Protein AF-A0A8T3QE30-F1 (afdb_monomer_lite)

pLDDT: mean 87.31, std 9.35, range [43.22, 94.88]

Foldseek 3Di:
DDFDWFWFPDWDCDPNWIKTKGFPVPCPPDDQQWKKFWAFPVRDGQFIWGFHDWDDDPPNGITITTIGTPGDGPDPRRTTTMTTDD

Sequence (86 aa):
MSEQLIPIEEVLYVFESWTLMVKSDFSHFLESGSELLLFDSAKQEVGKAKLNRLLSSRNPNINPFEITVIEKPQDFKQVKFFKVIY

Radius of gyration: 11.67 Å; chains: 1; bounding box: 30×21×31 Å

Structure (mmCIF, N/CA/C/O backbone):
data_AF-A0A8T3QE30-F1
#
_entry.id   AF-A0A8T3QE30-F1
#
loop_
_atom_site.group_PDB
_atom_site.id
_atom_site.type_symbol
_atom_site.label_atom_id
_atom_site.label_alt_id
_atom_site.label_comp_id
_atom_site.label_asym_id
_atom_site.label_entity_id
_atom_site.label_seq_id
_atom_site.pdbx_PDB_ins_code
_atom_site.Cartn_x
_atom_site.Cartn_y
_atom_site.Cartn_z
_atom_site.occupancy
_atom_site.B_iso_or_equiv
_atom_site.auth_seq_id
_atom_site.auth_comp_id
_atom_site.auth_asym_id
_atom_site.auth_atom_id
_atom_site.pdbx_PDB_model_num
ATOM 1 N N . MET A 1 1 ? 17.977 -0.943 10.407 1.00 47.53 1 MET A N 1
ATOM 2 C CA . MET A 1 1 ? 17.456 0.037 9.430 1.00 47.53 1 MET A CA 1
ATOM 3 C C . MET A 1 1 ? 16.228 0.673 10.050 1.00 47.53 1 MET A C 1
ATOM 5 O O . MET A 1 1 ? 15.461 -0.041 10.679 1.00 47.53 1 MET A O 1
ATOM 9 N N . SER A 1 2 ? 16.134 2.000 10.019 1.00 43.22 2 SER A N 1
ATOM 10 C CA . SER A 1 2 ? 15.134 2.783 10.752 1.00 43.22 2 SER A CA 1
ATOM 11 C C . SER A 1 2 ? 13.702 2.403 10.377 1.00 43.22 2 SER A C 1
ATOM 13 O O . SER A 1 2 ? 13.377 2.274 9.201 1.00 43.22 2 SER A O 1
ATOM 15 N N . GLU A 1 3 ? 12.862 2.249 11.398 1.00 62.72 3 GLU A N 1
ATOM 16 C CA . GLU A 1 3 ? 11.439 1.906 11.340 1.00 62.72 3 GLU A CA 1
ATOM 17 C C . GLU A 1 3 ? 10.594 3.039 10.733 1.00 62.72 3 GLU A C 1
ATOM 19 O O . GLU A 1 3 ? 9.789 3.674 11.413 1.00 62.72 3 GLU A O 1
ATOM 24 N N . GLN A 1 4 ? 10.814 3.365 9.462 1.00 84.00 4 GLN A N 1
ATOM 25 C CA . GLN A 1 4 ? 10.164 4.511 8.842 1.00 84.00 4 GLN A CA 1
ATOM 26 C C . GLN A 1 4 ? 8.777 4.137 8.313 1.00 84.00 4 GLN A C 1
ATOM 28 O O . GLN A 1 4 ? 8.634 3.249 7.477 1.00 84.00 4 GLN A O 1
ATOM 33 N N . LEU A 1 5 ? 7.758 4.853 8.795 1.00 91.56 5 LEU A N 1
ATOM 34 C CA . LEU A 1 5 ? 6.429 4.851 8.193 1.00 91.56 5 LEU A CA 1
ATOM 35 C C . LEU A 1 5 ? 6.480 5.585 6.855 1.00 91.56 5 LEU A C 1
ATOM 37 O O . LEU A 1 5 ? 6.882 6.750 6.790 1.00 91.56 5 LEU A O 1
ATOM 41 N N . ILE A 1 6 ? 6.056 4.903 5.801 1.00 93.00 6 ILE A N 1
ATOM 42 C CA . ILE A 1 6 ? 6.054 5.414 4.436 1.00 93.00 6 ILE A CA 1
ATOM 43 C C . ILE A 1 6 ? 4.663 5.959 4.129 1.00 93.00 6 ILE A C 1
ATOM 45 O O . ILE A 1 6 ? 3.685 5.228 4.309 1.00 93.00 6 ILE A O 1
ATOM 49 N N . PRO A 1 7 ? 4.543 7.223 3.690 1.00 93.75 7 PRO A N 1
ATOM 50 C CA . PRO A 1 7 ? 3.252 7.802 3.355 1.00 93.75 7 PRO A CA 1
ATOM 51 C C . PRO A 1 7 ? 2.667 7.170 2.089 1.00 93.75 7 PRO A C 1
ATOM 53 O O . PRO A 1 7 ? 3.372 6.910 1.114 1.00 93.75 7 PRO A O 1
ATOM 56 N N . ILE A 1 8 ? 1.353 6.974 2.111 1.00 94.31 8 ILE A N 1
ATOM 57 C CA . ILE A 1 8 ? 0.538 6.553 0.974 1.00 94.31 8 ILE A CA 1
ATOM 58 C C . ILE A 1 8 ? -0.243 7.775 0.509 1.00 94.31 8 ILE A C 1
ATOM 60 O O . ILE A 1 8 ? -0.967 8.391 1.291 1.00 94.31 8 ILE A O 1
ATOM 64 N N . GLU A 1 9 ? -0.105 8.120 -0.766 1.00 93.88 9 GLU A N 1
ATOM 65 C CA . GLU A 1 9 ? -0.855 9.225 -1.363 1.00 93.88 9 GLU A CA 1
ATOM 66 C C . GLU A 1 9 ? -2.326 8.837 -1.515 1.00 93.88 9 GLU A C 1
ATOM 68 O O . GLU A 1 9 ? -3.223 9.601 -1.158 1.00 93.88 9 GLU A O 1
ATOM 73 N N . GLU A 1 10 ? -2.579 7.617 -1.993 1.00 92.38 10 GLU A N 1
ATOM 74 C CA . GLU A 1 10 ? -3.929 7.116 -2.218 1.00 92.38 10 GLU A CA 1
ATOM 75 C C . GLU A 1 10 ? -4.000 5.585 -2.166 1.00 92.38 10 GLU A C 1
ATOM 77 O O . GLU A 1 10 ? -3.037 4.889 -2.487 1.00 92.38 10 GLU A O 1
ATOM 82 N N . VAL A 1 11 ? -5.163 5.063 -1.772 1.00 92.38 11 VAL A N 1
ATOM 83 C CA . VAL A 1 11 ? -5.489 3.634 -1.811 1.00 92.38 11 VAL A CA 1
ATOM 84 C C . VAL A 1 11 ? -6.647 3.439 -2.776 1.00 92.38 11 VAL A C 1
ATOM 86 O O . VAL A 1 11 ? -7.724 4.001 -2.578 1.00 92.38 11 VAL A O 1
ATOM 89 N N . LEU A 1 12 ? -6.430 2.637 -3.813 1.00 92.00 12 LEU A N 1
ATOM 90 C CA . LEU A 1 12 ? -7.399 2.386 -4.874 1.00 92.00 12 LEU A CA 1
ATOM 91 C C . LEU A 1 12 ? -7.781 0.907 -4.920 1.00 92.00 12 LEU A C 1
ATOM 93 O O . LEU A 1 12 ? -6.966 0.037 -4.618 1.00 92.00 12 LEU A O 1
ATOM 97 N N . TYR A 1 13 ? -9.011 0.624 -5.346 1.00 89.31 13 TYR A N 1
ATOM 98 C CA . TYR A 1 13 ? -9.435 -0.723 -5.719 1.00 89.31 13 TYR A CA 1
ATOM 99 C C . TYR A 1 13 ? -9.616 -0.781 -7.236 1.00 89.31 13 TYR A C 1
ATOM 101 O O . TYR A 1 13 ? -10.536 -0.165 -7.774 1.00 89.31 13 TYR A O 1
ATOM 109 N N . VAL A 1 14 ? -8.711 -1.467 -7.933 1.00 83.69 14 VAL A N 1
ATOM 110 C CA . VAL A 1 14 ? -8.645 -1.495 -9.401 1.00 83.69 14 VAL A CA 1
ATOM 111 C C . VAL A 1 14 ? -8.452 -2.932 -9.866 1.00 83.69 14 VAL A C 1
ATOM 113 O O . VAL A 1 14 ? -7.615 -3.648 -9.322 1.00 83.69 14 VAL A O 1
ATOM 116 N N . PHE A 1 15 ? -9.218 -3.360 -10.873 1.00 82.62 15 PHE A N 1
ATOM 117 C CA . PHE A 1 15 ? -9.151 -4.721 -11.431 1.00 82.62 15 PHE A CA 1
ATOM 118 C C . PHE A 1 15 ? -9.175 -5.810 -10.350 1.00 82.62 15 PHE A C 1
ATOM 120 O O . PHE A 1 15 ? -8.329 -6.697 -10.322 1.00 82.62 15 PHE A O 1
ATOM 127 N N . GLU A 1 16 ? -10.127 -5.689 -9.424 1.00 85.25 16 GLU A N 1
ATOM 128 C CA . GLU A 1 16 ? -10.320 -6.613 -8.299 1.00 85.25 16 GLU A CA 1
ATOM 129 C C . GLU A 1 16 ? -9.155 -6.676 -7.287 1.00 85.25 16 GLU A C 1
ATOM 131 O O . GLU A 1 16 ? -9.150 -7.521 -6.389 1.00 85.25 16 GLU A O 1
ATOM 136 N N . SER A 1 17 ? -8.203 -5.742 -7.366 1.00 87.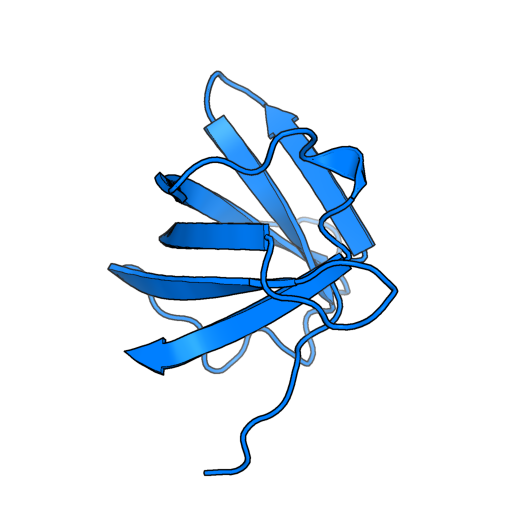38 17 SER A N 1
ATOM 137 C CA . SER A 1 17 ? -7.012 -5.679 -6.517 1.00 87.38 17 SER A CA 1
ATOM 138 C C . SER A 1 17 ? -6.913 -4.360 -5.747 1.00 87.38 17 SER A C 1
ATOM 140 O O . SER A 1 17 ? -7.355 -3.309 -6.214 1.00 87.38 17 SER A O 1
ATOM 142 N N . TRP A 1 18 ? -6.311 -4.403 -4.557 1.00 92.25 18 TRP A N 1
ATOM 143 C CA . TRP A 1 18 ? -5.971 -3.197 -3.803 1.00 92.25 18 TRP A CA 1
ATOM 144 C C . TRP A 1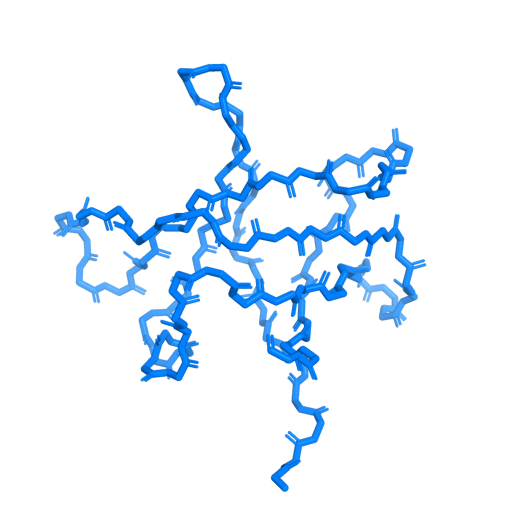 18 ? -4.617 -2.665 -4.265 1.00 92.25 18 TRP A C 1
ATOM 146 O O . TRP A 1 18 ? -3.646 -3.412 -4.347 1.00 92.25 18 TRP A O 1
ATOM 156 N N . THR A 1 19 ? -4.549 -1.370 -4.552 1.00 93.56 19 THR A N 1
ATOM 157 C CA . THR A 1 19 ? -3.339 -0.689 -5.017 1.00 93.56 19 THR A CA 1
ATOM 158 C C . THR A 1 19 ? -3.006 0.476 -4.095 1.00 93.56 19 THR A C 1
ATOM 160 O O . THR A 1 19 ? -3.858 1.325 -3.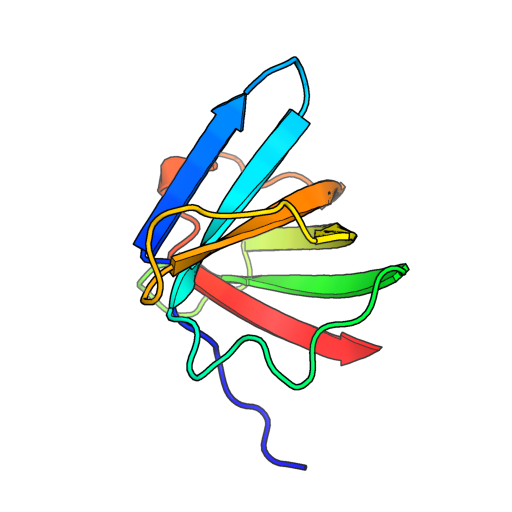830 1.00 93.56 19 THR A O 1
ATOM 163 N N . LEU A 1 20 ? -1.762 0.530 -3.625 1.00 93.88 20 LEU A N 1
ATOM 164 C CA . LEU A 1 20 ? -1.208 1.659 -2.882 1.00 93.88 20 LEU A CA 1
ATOM 165 C C . LEU A 1 20 ? -0.462 2.581 -3.847 1.00 93.88 20 LEU A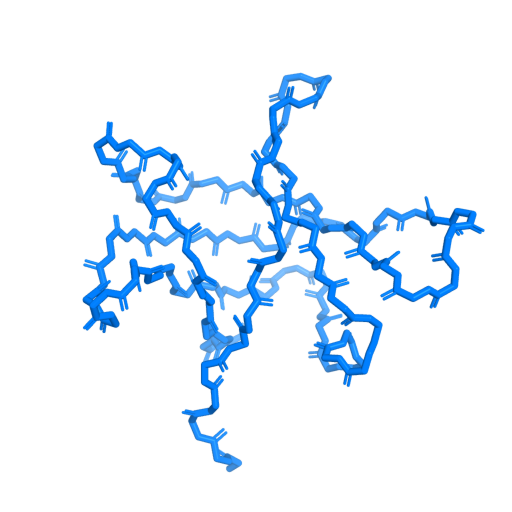 C 1
ATOM 167 O O . LEU A 1 20 ? 0.448 2.140 -4.544 1.00 93.88 20 LEU A O 1
ATOM 171 N N . MET A 1 21 ? -0.821 3.859 -3.865 1.00 93.94 21 MET A N 1
ATOM 172 C CA . MET A 1 21 ? -0.130 4.896 -4.627 1.00 93.94 21 MET A CA 1
ATOM 173 C C . MET A 1 21 ? 0.911 5.550 -3.722 1.00 93.94 21 MET A C 1
ATOM 175 O O . MET A 1 21 ? 0.559 6.195 -2.734 1.00 93.94 21 MET A O 1
ATOM 179 N N . VAL A 1 22 ? 2.193 5.382 -4.033 1.00 93.06 22 VAL A N 1
ATOM 180 C CA . VAL A 1 22 ? 3.292 5.818 -3.159 1.00 93.06 22 VAL A CA 1
ATOM 181 C C . VAL A 1 22 ? 4.277 6.667 -3.946 1.00 93.06 22 VAL A C 1
ATOM 183 O O . VAL A 1 22 ? 4.534 6.403 -5.119 1.00 93.06 22 VAL A O 1
ATOM 186 N N . LYS A 1 23 ? 4.854 7.687 -3.308 1.00 90.25 23 LYS A N 1
ATOM 187 C CA . LYS A 1 23 ? 5.911 8.497 -3.924 1.00 90.25 23 LYS A CA 1
ATOM 188 C C . LYS A 1 23 ? 7.137 7.652 -4.283 1.00 90.25 23 LYS A C 1
ATOM 190 O O . LYS A 1 23 ? 7.589 6.839 -3.476 1.00 90.25 23 LYS A O 1
ATOM 195 N N . SER A 1 24 ? 7.701 7.887 -5.467 1.00 86.38 24 SER A N 1
ATOM 196 C CA . SER A 1 24 ? 8.828 7.109 -6.003 1.00 86.38 24 SER A CA 1
ATOM 197 C C . SER A 1 24 ? 10.044 7.064 -5.069 1.00 86.38 24 SER A C 1
ATOM 199 O O . SER A 1 24 ? 10.672 6.015 -4.966 1.00 86.38 24 SER A O 1
ATOM 201 N N . ASP A 1 25 ? 10.317 8.127 -4.309 1.00 85.31 25 ASP A N 1
ATOM 202 C CA . ASP A 1 25 ? 11.450 8.198 -3.367 1.00 85.31 25 ASP A CA 1
ATOM 203 C C . ASP A 1 25 ? 11.405 7.120 -2.264 1.00 85.31 25 ASP A C 1
ATOM 205 O O . ASP A 1 25 ? 12.426 6.780 -1.668 1.00 85.31 25 ASP A O 1
ATOM 209 N N . PHE A 1 26 ? 10.225 6.548 -2.001 1.00 81.56 26 PHE A N 1
ATOM 210 C CA . PHE A 1 26 ? 10.022 5.499 -0.998 1.00 81.56 26 PHE A CA 1
ATOM 211 C C . PHE A 1 26 ? 9.841 4.103 -1.603 1.00 81.56 26 PHE A C 1
ATOM 213 O O . PHE A 1 26 ? 9.433 3.176 -0.911 1.00 81.56 26 PHE A O 1
ATOM 220 N N . SER A 1 27 ? 10.105 3.944 -2.901 1.00 76.62 27 SER A N 1
ATOM 221 C CA . SER A 1 27 ? 9.860 2.686 -3.615 1.00 76.62 27 SER A CA 1
ATOM 222 C C . SER A 1 27 ? 11.076 1.772 -3.730 1.00 76.62 27 SER A C 1
ATOM 224 O O . SER A 1 27 ? 10.924 0.581 -3.981 1.00 76.62 27 SER A O 1
ATOM 226 N N . HIS A 1 28 ? 12.282 2.311 -3.539 1.00 75.31 28 HIS A N 1
ATOM 227 C CA . HIS A 1 28 ? 13.537 1.644 -3.909 1.00 75.31 28 HIS A CA 1
ATOM 228 C C . HIS A 1 28 ? 13.861 0.374 -3.108 1.00 75.31 28 HIS A C 1
ATOM 230 O O . HIS A 1 28 ? 14.722 -0.394 -3.520 1.00 75.31 28 HIS A O 1
ATOM 236 N N . PHE A 1 29 ? 13.205 0.169 -1.968 1.00 75.62 29 PHE A N 1
ATOM 237 C CA . PHE A 1 29 ? 13.424 -0.963 -1.061 1.00 75.62 29 PHE A CA 1
ATOM 238 C C . PHE A 1 29 ? 12.229 -1.928 -1.016 1.00 75.62 29 PHE A C 1
ATOM 240 O O . PHE A 1 29 ? 12.186 -2.801 -0.154 1.00 75.62 29 PHE A O 1
ATOM 247 N N . LEU A 1 30 ? 11.231 -1.743 -1.887 1.00 82.81 30 LEU A N 1
ATOM 248 C CA . LEU A 1 30 ? 10.034 -2.579 -1.918 1.00 82.81 30 LEU A CA 1
ATOM 249 C C . LEU A 1 30 ? 10.196 -3.702 -2.925 1.00 82.81 30 LEU A C 1
ATOM 251 O O . LEU A 1 30 ? 10.333 -3.463 -4.125 1.00 82.81 30 LEU A O 1
ATOM 255 N N . GLU A 1 31 ? 10.116 -4.930 -2.431 1.00 84.94 31 GLU A N 1
ATOM 256 C CA . GLU A 1 31 ? 10.212 -6.130 -3.246 1.00 84.94 31 GLU A CA 1
ATOM 257 C C . GLU A 1 31 ? 8.888 -6.895 -3.228 1.00 84.94 31 GLU A C 1
ATOM 259 O O . GLU A 1 31 ? 8.093 -6.835 -2.287 1.00 84.94 31 GLU A O 1
ATOM 264 N N . SER A 1 32 ? 8.613 -7.606 -4.322 1.00 87.50 32 SER A N 1
ATOM 265 C CA . SER A 1 32 ? 7.434 -8.471 -4.382 1.00 87.50 32 SER A CA 1
ATOM 266 C C . SER A 1 32 ? 7.572 -9.583 -3.350 1.00 87.50 32 SER A C 1
ATOM 268 O O . SER A 1 32 ? 8.605 -10.239 -3.266 1.00 87.50 32 SER A O 1
ATOM 270 N N . GLY A 1 33 ? 6.521 -9.792 -2.566 1.00 89.31 33 GLY A N 1
ATOM 271 C CA . GLY A 1 33 ? 6.526 -10.695 -1.426 1.00 89.31 33 GLY A CA 1
ATOM 272 C C . GLY A 1 33 ? 6.705 -10.007 -0.076 1.00 89.31 33 GLY A C 1
ATOM 273 O O . GLY A 1 33 ? 6.404 -10.659 0.923 1.00 89.31 33 GLY A O 1
ATOM 274 N N . SER A 1 34 ? 7.100 -8.729 -0.031 1.00 90.62 34 SER A N 1
ATOM 275 C CA . SER A 1 34 ? 7.268 -8.020 1.236 1.00 90.62 34 SER A CA 1
ATOM 276 C C . SER A 1 34 ? 5.964 -7.913 2.024 1.00 90.62 34 SER A C 1
ATOM 278 O O . SER A 1 34 ? 4.901 -7.621 1.465 1.00 90.62 34 SER A O 1
ATOM 280 N N . GLU A 1 35 ? 6.045 -8.106 3.334 1.00 92.94 35 GLU A N 1
ATOM 281 C CA . GLU A 1 35 ? 4.924 -7.905 4.247 1.00 92.94 35 GLU A CA 1
ATOM 282 C C . GLU A 1 35 ? 4.876 -6.461 4.748 1.00 92.94 35 GLU A C 1
ATOM 284 O O . GLU A 1 35 ? 5.889 -5.847 5.094 1.00 92.94 35 GLU A O 1
ATOM 289 N N . LEU A 1 36 ? 3.663 -5.916 4.777 1.00 93.19 36 LEU A N 1
ATOM 290 C CA . LEU A 1 36 ? 3.365 -4.529 5.087 1.00 93.19 36 LEU A CA 1
ATOM 291 C C . LEU A 1 36 ? 2.421 -4.470 6.289 1.00 93.19 36 LEU A C 1
ATOM 293 O O . LEU A 1 36 ? 1.334 -5.051 6.257 1.00 93.19 36 LEU A O 1
ATOM 297 N N . LEU A 1 37 ? 2.791 -3.705 7.313 1.00 93.88 37 LEU A N 1
ATOM 298 C CA . LEU A 1 37 ? 1.836 -3.214 8.309 1.00 93.88 37 LEU A CA 1
ATOM 299 C C . LEU A 1 37 ? 1.220 -1.917 7.791 1.00 93.88 37 LEU A C 1
ATOM 301 O O . LEU A 1 37 ? 1.945 -1.049 7.304 1.00 93.88 37 LEU A O 1
ATOM 305 N N . LEU A 1 38 ? -0.099 -1.787 7.891 1.00 94.00 38 LEU A N 1
ATOM 306 C CA . LEU A 1 38 ? -0.864 -0.629 7.432 1.00 94.00 38 LEU A CA 1
ATOM 307 C C . LEU A 1 38 ? -1.267 0.231 8.627 1.00 94.00 38 LEU A C 1
ATOM 309 O O . LEU A 1 38 ? -1.711 -0.295 9.647 1.00 94.00 38 LEU A O 1
ATOM 313 N N . PHE A 1 39 ? -1.157 1.550 8.480 1.00 94.50 39 PHE A N 1
ATOM 314 C CA . PHE A 1 39 ? -1.447 2.503 9.548 1.00 94.50 39 PHE A CA 1
ATOM 315 C C . PHE A 1 39 ? -2.368 3.624 9.082 1.00 94.50 39 PHE A C 1
ATOM 317 O O . PHE A 1 39 ? -2.341 4.026 7.912 1.00 94.50 39 PHE A O 1
ATOM 324 N N . ASP A 1 40 ? -3.150 4.158 10.014 1.00 93.56 40 ASP A N 1
ATOM 325 C CA . ASP A 1 40 ? -4.018 5.308 9.781 1.00 93.56 40 ASP A CA 1
ATOM 326 C C . ASP A 1 40 ? -3.302 6.666 9.923 1.00 93.56 40 ASP A C 1
ATOM 328 O O . ASP A 1 40 ? -2.096 6.749 10.170 1.00 93.56 40 ASP A O 1
ATOM 332 N N . SER A 1 41 ? -4.045 7.770 9.789 1.00 92.75 41 SER A N 1
ATOM 333 C CA . SER A 1 41 ? -3.513 9.126 10.001 1.00 92.75 41 SER A CA 1
ATOM 334 C C . SER A 1 41 ? -2.993 9.382 11.423 1.00 92.75 41 SER A C 1
ATOM 336 O O . SER A 1 41 ? -2.140 10.249 11.608 1.00 92.75 41 SER A O 1
ATOM 338 N N . ALA A 1 42 ? -3.499 8.648 12.418 1.00 93.06 42 ALA A N 1
ATOM 339 C CA . ALA A 1 42 ? -3.053 8.709 13.807 1.00 93.06 42 ALA A CA 1
ATOM 340 C C . ALA A 1 42 ? -1.847 7.789 14.081 1.00 93.06 42 ALA A C 1
ATOM 342 O O . ALA A 1 42 ? -1.365 7.743 15.214 1.00 93.06 42 ALA A O 1
ATOM 343 N N . LYS A 1 43 ? -1.321 7.111 13.047 1.00 92.75 43 LYS A N 1
ATOM 344 C CA . LYS A 1 43 ? -0.232 6.124 13.113 1.00 92.75 43 LYS A CA 1
ATOM 345 C C . LYS A 1 43 ? -0.592 4.882 13.937 1.00 92.75 43 LYS A C 1
ATOM 347 O O . LYS A 1 43 ? 0.303 4.228 14.470 1.00 92.75 43 LYS A O 1
ATOM 352 N N . GLN A 1 44 ? -1.876 4.551 14.048 1.00 91.62 44 GLN A N 1
ATOM 353 C CA . GLN A 1 44 ? -2.334 3.301 14.651 1.00 91.62 44 GLN A CA 1
ATOM 354 C C . GLN A 1 44 ? -2.345 2.191 13.602 1.00 91.62 44 GLN A C 1
ATOM 356 O O . GLN A 1 44 ? -2.697 2.439 12.450 1.00 91.62 44 GLN A O 1
ATOM 361 N N . GLU A 1 45 ? -1.933 0.982 13.987 1.00 92.25 45 GLU A N 1
ATOM 362 C CA . GLU A 1 45 ? -2.005 -0.191 13.110 1.00 92.25 45 GLU A CA 1
ATOM 363 C C . GLU A 1 45 ? -3.474 -0.532 12.839 1.00 92.25 45 GLU A C 1
ATOM 365 O O . GLU A 1 45 ? -4.267 -0.683 13.766 1.00 92.25 45 GLU A O 1
ATOM 370 N N . VAL A 1 46 ? -3.828 -0.652 11.560 1.00 92.06 46 VAL A N 1
ATOM 371 C CA . VAL A 1 46 ? -5.199 -0.946 11.113 1.00 92.06 46 VAL A CA 1
ATOM 372 C C . VAL A 1 46 ? -5.296 -2.205 10.258 1.00 92.06 46 VAL A C 1
ATOM 374 O O . VAL A 1 46 ? -6.399 -2.618 9.907 1.00 92.06 46 VAL A O 1
ATOM 377 N N . GLY A 1 47 ? -4.171 -2.823 9.896 1.00 92.31 47 GLY A N 1
ATOM 378 C CA . GLY A 1 47 ? -4.188 -4.070 9.143 1.00 92.31 47 GLY A CA 1
ATOM 379 C C . GLY A 1 47 ? -2.829 -4.491 8.606 1.00 92.31 47 GLY A C 1
ATOM 380 O O . GLY A 1 47 ? -1.807 -3.844 8.842 1.00 92.31 47 GLY A O 1
ATOM 381 N N . LYS A 1 48 ? -2.844 -5.583 7.841 1.00 93.81 48 LYS A N 1
ATOM 382 C CA . LYS A 1 48 ? -1.652 -6.191 7.240 1.00 93.81 48 LYS A CA 1
ATOM 383 C C . LYS A 1 48 ? -1.893 -6.529 5.781 1.00 93.81 48 LYS A C 1
ATOM 385 O O . LYS A 1 48 ? -2.980 -6.975 5.405 1.00 93.81 48 LYS A O 1
ATOM 390 N N . ALA A 1 49 ? -0.868 -6.370 4.959 1.00 94.06 49 ALA A N 1
ATOM 391 C CA . ALA A 1 49 ? -0.909 -6.714 3.549 1.00 94.06 49 ALA A CA 1
ATOM 392 C C . ALA A 1 49 ? 0.414 -7.319 3.081 1.00 94.06 49 ALA A C 1
ATOM 394 O O . ALA A 1 49 ? 1.441 -7.188 3.735 1.00 94.06 49 ALA A O 1
ATOM 395 N N . LYS A 1 50 ? 0.383 -7.966 1.923 1.00 94.12 50 LYS A N 1
ATOM 396 C CA . LYS A 1 50 ? 1.556 -8.454 1.210 1.00 94.12 50 LYS A CA 1
ATOM 397 C C . LYS A 1 50 ? 1.673 -7.723 -0.110 1.00 94.12 50 LYS A C 1
ATOM 399 O O . LYS A 1 50 ? 0.689 -7.647 -0.846 1.00 94.12 50 LYS A O 1
ATOM 404 N N . LEU A 1 51 ? 2.856 -7.220 -0.428 1.00 93.31 51 LEU A N 1
ATOM 405 C CA . LEU A 1 51 ? 3.134 -6.651 -1.736 1.00 93.31 51 LEU A CA 1
ATOM 406 C C . LEU A 1 51 ? 3.143 -7.780 -2.768 1.00 93.31 51 LEU A C 1
ATOM 408 O O . LEU A 1 51 ? 3.941 -8.708 -2.672 1.00 93.31 51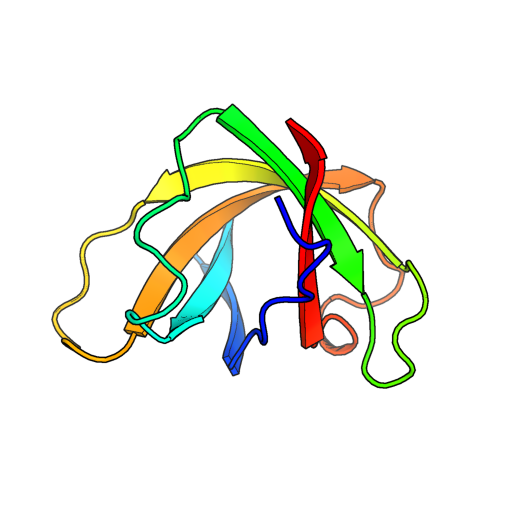 LEU A O 1
ATOM 412 N N . ASN A 1 52 ? 2.228 -7.726 -3.733 1.00 92.94 52 ASN A N 1
ATOM 413 C CA . ASN A 1 52 ? 2.120 -8.745 -4.772 1.00 92.94 52 ASN A CA 1
ATOM 414 C C . ASN A 1 52 ? 3.039 -8.417 -5.948 1.00 92.94 52 ASN A C 1
ATOM 416 O O . ASN A 1 52 ? 3.845 -9.242 -6.366 1.00 92.94 52 ASN A O 1
ATOM 420 N N . ARG A 1 53 ? 2.925 -7.191 -6.470 1.00 91.44 53 ARG A N 1
ATOM 421 C CA . ARG A 1 53 ? 3.733 -6.713 -7.594 1.00 91.44 53 ARG A CA 1
ATOM 422 C C . ARG A 1 53 ? 3.830 -5.196 -7.626 1.00 91.44 53 ARG A C 1
ATOM 424 O O . ARG A 1 53 ? 2.914 -4.484 -7.216 1.00 91.44 53 ARG A O 1
ATOM 431 N N . LEU A 1 54 ? 4.930 -4.719 -8.193 1.00 89.56 54 LEU A N 1
ATOM 432 C CA . LEU A 1 54 ? 5.107 -3.325 -8.573 1.00 89.56 54 LEU A CA 1
ATOM 433 C C . LEU A 1 54 ? 4.460 -3.114 -9.945 1.00 89.56 54 LEU A C 1
ATOM 435 O O . LEU A 1 54 ? 4.729 -3.863 -10.887 1.00 89.56 54 LEU A O 1
ATOM 439 N N . LEU A 1 55 ? 3.598 -2.109 -10.059 1.00 89.19 55 LEU A N 1
ATOM 440 C CA . LEU A 1 55 ? 2.942 -1.761 -11.314 1.00 89.19 55 LEU A CA 1
ATOM 441 C C . LEU A 1 55 ? 3.748 -0.681 -12.040 1.00 89.19 55 LEU A C 1
ATOM 443 O O . LEU A 1 55 ? 4.334 0.210 -11.424 1.00 89.19 55 LEU A O 1
ATOM 447 N N . SER A 1 56 ? 3.772 -0.742 -13.370 1.00 86.25 56 SER A N 1
ATOM 448 C CA . SER A 1 56 ? 4.417 0.292 -14.175 1.00 86.25 56 SER A CA 1
ATOM 449 C C . SER A 1 56 ? 3.594 1.582 -14.152 1.00 86.25 56 SER A C 1
ATOM 451 O O . SER A 1 56 ? 2.376 1.574 -14.330 1.00 86.25 56 SER A O 1
ATOM 453 N N . SER A 1 57 ? 4.269 2.712 -13.949 1.00 86.19 57 SER A N 1
ATOM 454 C CA . SER A 1 57 ? 3.652 4.038 -13.907 1.00 86.19 57 SER A CA 1
ATOM 455 C C . SER A 1 57 ? 4.204 4.92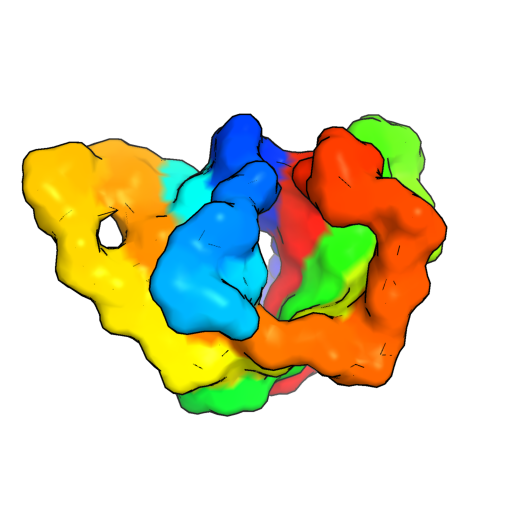7 -15.009 1.00 86.19 57 SER A C 1
ATOM 457 O O . SER A 1 57 ? 5.401 4.921 -15.289 1.00 86.19 57 SER A O 1
ATOM 459 N N . ARG A 1 58 ? 3.330 5.728 -15.627 1.00 90.19 58 ARG A N 1
ATOM 460 C CA . ARG A 1 58 ? 3.749 6.840 -16.499 1.00 90.19 58 ARG A CA 1
ATOM 461 C C . ARG A 1 58 ? 4.048 8.113 -15.709 1.00 90.19 58 ARG A C 1
ATOM 463 O O . ARG A 1 58 ? 4.641 9.034 -16.260 1.00 90.19 58 ARG A O 1
ATOM 470 N N . ASN A 1 59 ? 3.611 8.182 -14.451 1.00 89.88 59 ASN A N 1
ATOM 471 C CA . ASN A 1 59 ? 3.929 9.286 -13.560 1.00 89.88 59 ASN A CA 1
ATOM 472 C C . ASN A 1 59 ? 5.259 8.970 -12.856 1.00 89.88 59 ASN A C 1
ATOM 474 O O . ASN A 1 59 ? 5.285 8.053 -12.038 1.00 89.88 59 ASN A O 1
ATOM 478 N N . PRO A 1 60 ? 6.346 9.716 -13.122 1.00 87.50 60 PRO A N 1
ATOM 479 C CA . PRO A 1 60 ? 7.660 9.413 -12.553 1.00 87.50 60 PRO A CA 1
ATOM 480 C C . PRO A 1 60 ? 7.718 9.601 -11.032 1.00 87.50 60 PRO A C 1
ATOM 482 O O . PRO A 1 60 ? 8.630 9.087 -10.391 1.00 87.50 60 PRO A O 1
ATOM 485 N N . ASN A 1 61 ? 6.751 10.314 -10.449 1.00 91.06 61 ASN A N 1
ATOM 486 C CA . ASN A 1 61 ? 6.729 10.640 -9.027 1.00 91.06 61 ASN A CA 1
ATOM 487 C C . ASN A 1 61 ? 5.898 9.661 -8.193 1.00 91.06 61 ASN A C 1
ATOM 489 O O . ASN A 1 61 ? 5.932 9.760 -6.969 1.00 91.06 61 ASN A O 1
ATOM 493 N N . ILE A 1 62 ? 5.130 8.765 -8.826 1.00 90.94 62 ILE A N 1
ATOM 494 C CA . ILE A 1 62 ? 4.234 7.832 -8.139 1.00 90.94 62 ILE A CA 1
ATOM 495 C C . ILE A 1 62 ? 4.435 6.421 -8.673 1.00 90.94 62 ILE A C 1
ATOM 497 O O . ILE A 1 62 ? 4.220 6.169 -9.860 1.00 90.94 62 ILE A O 1
ATOM 501 N N . ASN A 1 63 ? 4.730 5.501 -7.761 1.00 92.25 63 ASN A N 1
ATOM 502 C CA . ASN A 1 63 ? 4.811 4.073 -8.010 1.00 92.25 63 ASN A CA 1
ATOM 503 C C . ASN A 1 63 ? 3.598 3.366 -7.374 1.00 92.25 63 ASN A C 1
ATOM 505 O O . ASN A 1 63 ? 3.425 3.416 -6.154 1.00 92.25 63 ASN A O 1
ATOM 509 N N . PRO A 1 64 ? 2.726 2.749 -8.192 1.00 93.25 64 PRO A N 1
ATOM 510 C CA . PRO A 1 64 ? 1.628 1.930 -7.716 1.00 93.25 64 PRO A CA 1
ATOM 511 C C . PRO A 1 64 ? 2.116 0.541 -7.290 1.00 93.25 64 PRO A C 1
ATOM 513 O O . PRO A 1 64 ? 2.815 -0.147 -8.038 1.00 93.25 64 PRO A O 1
ATOM 516 N N . PHE A 1 65 ? 1.684 0.100 -6.112 1.00 93.00 65 PHE A N 1
ATOM 517 C CA . PHE A 1 65 ? 1.947 -1.238 -5.589 1.00 93.00 65 PHE A CA 1
ATOM 518 C C . PHE A 1 65 ? 0.656 -2.006 -5.430 1.00 93.00 65 PHE A C 1
ATOM 520 O O . PHE A 1 65 ? -0.212 -1.617 -4.650 1.00 93.00 65 PHE A O 1
ATOM 527 N N . GLU A 1 66 ? 0.546 -3.121 -6.138 1.00 93.69 66 GLU A N 1
ATOM 528 C CA . GLU A 1 66 ? -0.545 -4.048 -5.907 1.00 93.69 66 GLU A CA 1
ATOM 529 C C . GLU A 1 66 ? -0.277 -4.830 -4.624 1.00 93.69 66 GLU A C 1
ATOM 531 O O . GLU A 1 66 ? 0.802 -5.406 -4.444 1.00 93.69 66 GLU A O 1
ATOM 536 N N . ILE A 1 67 ? -1.272 -4.872 -3.744 1.00 93.25 67 ILE A N 1
ATOM 537 C CA . ILE A 1 67 ? -1.200 -5.568 -2.469 1.00 93.25 67 ILE A CA 1
ATOM 538 C C . ILE A 1 67 ? -2.318 -6.604 -2.340 1.00 93.25 67 ILE A C 1
ATOM 540 O O . ILE A 1 67 ? -3.446 -6.417 -2.796 1.00 93.25 67 ILE A O 1
ATOM 544 N N . THR A 1 68 ? -2.008 -7.697 -1.653 1.00 90.56 68 THR A N 1
ATOM 545 C CA . THR A 1 68 ? -3.001 -8.645 -1.145 1.00 90.56 68 THR A CA 1
ATOM 546 C C . THR A 1 68 ? -3.199 -8.389 0.337 1.00 90.56 68 THR A C 1
ATOM 548 O O . THR A 1 68 ? -2.239 -8.364 1.100 1.00 90.56 68 THR A O 1
ATOM 551 N N . VAL A 1 69 ? -4.439 -8.194 0.764 1.00 83.88 69 VAL A N 1
ATOM 552 C CA . VAL A 1 69 ? -4.739 -7.882 2.163 1.00 83.88 69 VAL A CA 1
ATOM 553 C C . VAL A 1 69 ? -4.786 -9.177 2.967 1.00 83.88 69 VAL A C 1
ATOM 555 O O . VAL A 1 69 ? -5.571 -10.068 2.647 1.00 83.88 69 VAL A O 1
ATOM 558 N N . ILE A 1 70 ? -3.952 -9.262 4.004 1.00 78.69 70 ILE A N 1
ATOM 559 C CA . ILE A 1 70 ? -3.855 -10.408 4.919 1.00 78.69 70 ILE A CA 1
ATOM 560 C C . ILE A 1 70 ? -4.825 -10.208 6.090 1.00 78.69 70 ILE A C 1
ATOM 562 O O . ILE A 1 70 ? -5.594 -11.104 6.425 1.00 78.69 70 ILE A O 1
ATOM 566 N N . GLU A 1 71 ? -4.829 -9.007 6.673 1.00 82.00 71 GLU A N 1
ATOM 567 C CA . GLU A 1 71 ? -5.693 -8.614 7.788 1.00 82.00 71 GLU A CA 1
ATOM 568 C C . GLU A 1 71 ? -6.387 -7.298 7.428 1.00 82.00 71 GLU A C 1
ATOM 570 O O . GLU A 1 71 ? -5.727 -6.293 7.150 1.00 82.00 71 GLU A O 1
ATOM 575 N N . LYS A 1 72 ? -7.722 -7.330 7.336 1.00 73.69 72 LYS A N 1
ATOM 576 C CA . LYS A 1 72 ? -8.503 -6.244 6.733 1.00 73.69 72 LYS A CA 1
ATOM 577 C C . LYS A 1 72 ? -8.711 -5.074 7.705 1.00 73.69 72 LYS A C 1
ATOM 579 O O . LYS A 1 72 ? -9.240 -5.313 8.790 1.00 73.69 72 LYS A O 1
ATOM 584 N N . PRO A 1 73 ? -8.441 -3.822 7.289 1.00 73.25 73 PRO A N 1
ATOM 585 C CA . PRO A 1 73 ? -8.974 -2.656 7.983 1.00 73.25 73 PRO A CA 1
ATOM 586 C C . PRO A 1 73 ? -10.502 -2.609 7.853 1.00 73.25 73 PRO A C 1
ATOM 588 O O . PRO A 1 73 ? -11.070 -3.093 6.870 1.00 73.25 73 PRO A O 1
ATOM 591 N N . GLN A 1 74 ? -11.174 -1.980 8.824 1.00 71.00 74 GLN A N 1
ATOM 592 C CA . GLN A 1 74 ? -12.615 -1.702 8.731 1.00 71.00 74 GLN A CA 1
ATOM 593 C C . GLN A 1 74 ? -12.944 -0.761 7.559 1.00 71.00 74 GLN A C 1
ATOM 595 O O . GLN A 1 74 ? -14.005 -0.888 6.954 1.00 71.00 74 GLN A O 1
ATOM 600 N N . ASP A 1 75 ? -12.024 0.147 7.213 1.00 76.62 75 ASP A N 1
ATOM 601 C CA . ASP A 1 75 ? -12.141 1.065 6.079 1.00 76.62 75 ASP A CA 1
ATOM 602 C C . ASP A 1 75 ? -10.760 1.357 5.465 1.00 76.62 75 ASP A C 1
ATOM 604 O O . ASP A 1 75 ? -9.873 1.911 6.116 1.00 76.62 75 ASP A O 1
ATOM 608 N N . PHE A 1 76 ? -10.576 1.019 4.185 1.00 78.94 76 PHE A N 1
ATOM 609 C CA . PHE A 1 76 ? -9.326 1.271 3.456 1.00 78.94 76 PHE A CA 1
ATOM 610 C C . PHE A 1 76 ? -9.025 2.754 3.252 1.00 78.94 76 PHE A C 1
ATOM 612 O O . PHE A 1 76 ? -7.860 3.112 3.087 1.00 78.94 76 PHE A O 1
ATOM 619 N N . LYS A 1 77 ? -10.032 3.636 3.311 1.00 77.88 77 LYS A N 1
ATOM 620 C CA . LYS A 1 77 ? -9.814 5.089 3.225 1.00 77.88 77 LYS A CA 1
ATOM 621 C C . LYS A 1 77 ? -9.013 5.630 4.408 1.00 77.88 77 LYS A C 1
ATOM 623 O O . LYS A 1 77 ? -8.435 6.715 4.303 1.00 77.88 77 LYS A O 1
ATOM 628 N N . GLN A 1 78 ? -8.979 4.889 5.516 1.00 84.81 78 GLN A N 1
ATOM 629 C CA . GLN A 1 78 ? -8.235 5.267 6.712 1.00 84.81 78 GLN A CA 1
ATOM 630 C C . GLN A 1 78 ? -6.739 4.995 6.574 1.00 84.81 78 GLN A C 1
ATOM 632 O O . GLN A 1 78 ? -5.960 5.649 7.254 1.00 84.81 78 GLN A O 1
ATOM 637 N N . VAL A 1 79 ? -6.320 4.100 5.675 1.00 92.75 79 VAL A N 1
ATOM 638 C CA . VAL A 1 79 ? -4.907 3.753 5.491 1.00 92.75 79 VAL A CA 1
ATOM 639 C C . VAL A 1 79 ? -4.155 4.939 4.874 1.00 92.75 79 VAL A C 1
ATOM 641 O O . VAL A 1 79 ? -4.476 5.397 3.777 1.00 92.75 79 VAL A O 1
ATOM 644 N N . LYS A 1 80 ? -3.149 5.445 5.594 1.00 94.88 80 LYS A N 1
ATOM 645 C CA . LYS A 1 80 ? -2.315 6.596 5.199 1.00 94.88 80 LYS A CA 1
ATOM 646 C C . LYS A 1 80 ? -0.825 6.311 5.207 1.00 94.88 80 LYS A C 1
ATOM 648 O O . LYS A 1 80 ? -0.078 7.033 4.553 1.00 94.88 80 LYS A O 1
ATOM 653 N N . PHE A 1 81 ? -0.392 5.271 5.910 1.00 94.81 81 PHE A N 1
ATOM 654 C CA . PHE A 1 81 ? 1.005 4.869 5.927 1.00 94.81 81 PHE A CA 1
ATOM 655 C C . PHE A 1 81 ? 1.141 3.355 5.878 1.00 94.81 81 PHE A C 1
ATOM 657 O O . PHE A 1 81 ? 0.206 2.619 6.199 1.00 94.81 81 PHE A O 1
ATOM 664 N N . PHE A 1 82 ? 2.338 2.893 5.540 1.00 93.75 82 PHE A N 1
ATOM 665 C CA . PHE A 1 82 ? 2.730 1.510 5.762 1.00 93.75 82 PHE A CA 1
ATOM 666 C C . PHE A 1 82 ? 4.164 1.400 6.286 1.00 93.75 82 PHE A C 1
ATOM 668 O O . PHE A 1 82 ? 4.958 2.335 6.177 1.00 93.75 82 PHE A O 1
ATOM 675 N N . LYS A 1 83 ? 4.493 0.240 6.852 1.00 93.31 83 LYS A N 1
ATOM 676 C CA . LYS A 1 83 ? 5.849 -0.162 7.246 1.00 93.31 83 LYS A CA 1
ATOM 677 C C . LYS A 1 83 ? 6.146 -1.521 6.634 1.00 93.31 83 LYS A C 1
ATOM 679 O O . LYS A 1 83 ? 5.322 -2.423 6.757 1.00 93.31 83 LYS A O 1
ATOM 684 N N . VAL A 1 84 ? 7.319 -1.673 6.028 1.00 91.00 84 VAL A N 1
ATOM 685 C CA . VAL A 1 84 ? 7.820 -2.982 5.587 1.00 91.00 84 VAL A CA 1
ATOM 686 C C . VAL A 1 84 ? 8.346 -3.731 6.802 1.00 91.00 84 VAL A C 1
ATOM 688 O O . VAL A 1 84 ? 9.119 -3.162 7.577 1.00 91.00 84 VAL A O 1
ATOM 691 N N . ILE A 1 85 ? 7.913 -4.975 6.986 1.00 88.69 85 ILE A N 1
ATOM 692 C CA . ILE A 1 85 ? 8.341 -5.792 8.125 1.00 88.69 85 ILE A CA 1
ATOM 693 C C . ILE A 1 85 ? 9.232 -6.968 7.735 1.00 88.69 85 ILE A C 1
ATOM 695 O O . ILE A 1 85 ? 10.115 -7.271 8.530 1.00 88.69 85 ILE A O 1
ATOM 699 N N . TYR A 1 86 ? 9.081 -7.552 6.541 1.00 71.19 86 TYR A N 1
ATOM 700 C CA . TYR A 1 86 ? 9.917 -8.642 6.016 1.00 71.19 86 TYR A CA 1
ATOM 701 C C . TYR A 1 86 ? 9.855 -8.697 4.494 1.00 71.19 86 TYR A C 1
ATOM 703 O O . TYR A 1 86 ? 8.783 -8.338 3.955 1.00 71.19 86 TYR A O 1
#

Secondary structure (DSSP, 8-state):
---PPEE-SEEEEETTEEEEEEEGGG-TT--TT-EEEEE-TT--EEEEEEEEEEPP-SSTTEEEEEEEEEE--S-GGG--EEEE--